Protein AF-A0A087N7E1-F1 (afdb_monomer_lite)

Structure (mmCIF, N/CA/C/O backbone):
data_AF-A0A087N7E1-F1
#
_entry.id   AF-A0A087N7E1-F1
#
loop_
_atom_site.group_PDB
_atom_site.id
_atom_site.type_symbol
_atom_site.label_atom_id
_atom_site.label_alt_id
_atom_site.label_comp_id
_atom_site.label_asym_id
_atom_site.label_entity_id
_atom_site.label_seq_id
_atom_site.pdbx_PDB_ins_code
_atom_site.Cartn_x
_atom_site.Cartn_y
_atom_site.Cartn_z
_atom_site.occupancy
_atom_site.B_iso_or_equiv
_atom_site.auth_seq_id
_atom_site.auth_comp_id
_atom_site.auth_asym_id
_atom_site.auth_atom_id
_atom_site.pdbx_PDB_model_num
ATOM 1 N N . MET A 1 1 ? 6.506 4.822 -1.820 1.00 81.94 1 MET A N 1
ATOM 2 C CA . MET A 1 1 ? 5.833 6.130 -1.961 1.00 81.94 1 MET A CA 1
ATOM 3 C C . MET A 1 1 ? 6.486 7.023 -3.008 1.00 81.94 1 MET A C 1
ATOM 5 O O . MET A 1 1 ? 5.778 7.411 -3.921 1.00 81.94 1 MET A O 1
ATOM 9 N N . ALA A 1 2 ? 7.801 7.293 -2.970 1.00 83.94 2 ALA A N 1
ATOM 10 C CA . ALA A 1 2 ? 8.457 8.156 -3.973 1.00 83.94 2 ALA A CA 1
ATOM 11 C C . ALA A 1 2 ? 8.200 7.734 -5.437 1.00 83.94 2 ALA A C 1
ATOM 13 O O . ALA A 1 2 ? 7.773 8.557 -6.239 1.00 83.94 2 ALA A O 1
ATOM 14 N N . ALA A 1 3 ? 8.357 6.446 -5.760 1.00 82.12 3 ALA A N 1
ATOM 15 C CA . ALA A 1 3 ? 8.061 5.921 -7.098 1.00 82.12 3 ALA A CA 1
ATOM 16 C C . ALA A 1 3 ? 6.577 6.067 -7.497 1.00 82.12 3 ALA A C 1
ATOM 18 O O . ALA A 1 3 ? 6.281 6.388 -8.640 1.00 82.12 3 ALA A O 1
ATOM 19 N N . ALA A 1 4 ? 5.644 5.909 -6.553 1.00 84.19 4 ALA A N 1
ATOM 20 C CA . ALA A 1 4 ? 4.205 6.009 -6.831 1.00 84.19 4 ALA A CA 1
ATOM 21 C C . ALA A 1 4 ? 3.813 7.458 -7.104 1.00 84.19 4 ALA A C 1
ATOM 23 O O . ALA A 1 4 ? 3.041 7.741 -8.012 1.00 84.19 4 ALA A O 1
ATOM 24 N N . LYS A 1 5 ? 4.417 8.381 -6.347 1.00 87.44 5 LYS A N 1
ATOM 25 C CA . LYS A 1 5 ? 4.300 9.818 -6.568 1.00 87.44 5 LYS A CA 1
ATOM 26 C C . LYS A 1 5 ? 4.860 10.217 -7.936 1.00 87.44 5 LYS A C 1
ATOM 28 O O . LYS A 1 5 ? 4.199 10.956 -8.651 1.00 87.44 5 LYS A O 1
ATOM 33 N N . ALA A 1 6 ? 6.035 9.705 -8.310 1.00 85.75 6 ALA A N 1
ATOM 34 C CA . ALA A 1 6 ? 6.633 9.956 -9.623 1.00 85.75 6 ALA A CA 1
ATOM 35 C C . ALA A 1 6 ? 5.778 9.401 -10.777 1.00 85.75 6 ALA A C 1
ATOM 37 O O . ALA A 1 6 ? 5.684 10.031 -11.822 1.00 85.75 6 ALA A O 1
ATOM 38 N N . ALA A 1 7 ? 5.106 8.268 -10.561 1.00 84.12 7 ALA A N 1
ATOM 39 C CA . ALA A 1 7 ? 4.153 7.683 -11.502 1.00 84.12 7 ALA A CA 1
ATOM 40 C C . ALA A 1 7 ? 2.768 8.370 -11.499 1.00 84.12 7 ALA A C 1
ATOM 42 O O . ALA A 1 7 ? 1.867 7.921 -12.201 1.00 84.12 7 ALA A O 1
ATOM 43 N N . GLY A 1 8 ? 2.564 9.424 -10.698 1.00 87.31 8 GLY A N 1
ATOM 44 C CA . GLY A 1 8 ? 1.292 10.150 -10.611 1.00 87.31 8 GLY A CA 1
ATOM 45 C C . GLY A 1 8 ? 0.165 9.406 -9.883 1.00 87.31 8 GLY A C 1
ATOM 46 O O . GLY A 1 8 ? -0.946 9.917 -9.807 1.00 87.31 8 GLY A O 1
ATOM 47 N N . LEU A 1 9 ? 0.435 8.237 -9.294 1.00 87.00 9 LEU A N 1
ATOM 48 C CA . LEU A 1 9 ? -0.580 7.362 -8.687 1.00 87.00 9 LEU A CA 1
ATOM 49 C C . LEU A 1 9 ? -1.191 7.918 -7.394 1.00 87.00 9 LEU A C 1
ATOM 51 O O . LEU A 1 9 ? -2.225 7.436 -6.948 1.00 87.00 9 LEU A O 1
ATOM 55 N N . LEU A 1 10 ? -0.538 8.906 -6.781 1.00 87.44 10 LEU A N 1
ATOM 56 C CA . LEU A 1 10 ? -0.989 9.552 -5.541 1.00 87.44 10 LEU A CA 1
ATOM 57 C C . LEU A 1 10 ? -1.605 10.937 -5.806 1.00 87.44 10 LEU A C 1
ATOM 59 O O . LEU A 1 10 ? -1.667 11.779 -4.916 1.00 87.44 10 LEU A O 1
ATOM 63 N N . SER A 1 11 ? -1.956 11.225 -7.062 1.00 86.00 11 SER A N 1
ATOM 64 C CA . SER A 1 11 ? -2.536 12.500 -7.492 1.00 86.00 11 SER A CA 1
ATOM 65 C C . SER A 1 11 ? -3.964 12.272 -7.974 1.00 86.00 11 SER A C 1
ATOM 67 O O . SER A 1 11 ? -4.209 11.366 -8.764 1.00 86.00 11 SER A O 1
ATOM 69 N N . GLY A 1 12 ? -4.910 13.087 -7.509 1.00 87.19 12 GLY A N 1
ATOM 70 C CA . GLY A 1 12 ? -6.323 12.955 -7.864 1.00 87.19 12 GLY A CA 1
ATOM 71 C C . GLY A 1 12 ? -7.247 13.077 -6.659 1.00 87.19 12 GLY A C 1
ATOM 72 O O . GLY A 1 12 ? -6.846 13.529 -5.587 1.00 87.19 12 GLY A O 1
ATOM 73 N N . THR A 1 13 ? -8.509 12.707 -6.855 1.00 90.31 13 THR A N 1
ATOM 74 C CA . THR A 1 13 ? -9.522 12.715 -5.801 1.00 90.31 13 THR A CA 1
ATOM 75 C C . THR A 1 13 ? -9.504 11.415 -5.006 1.00 90.31 13 THR A C 1
ATOM 77 O O . THR A 1 13 ? -9.359 10.320 -5.549 1.00 90.31 13 THR A O 1
ATOM 80 N N . ASN A 1 14 ? -9.702 11.535 -3.695 1.00 87.88 14 ASN A N 1
ATOM 81 C CA . ASN A 1 14 ? -9.776 10.380 -2.810 1.00 87.88 14 ASN A CA 1
ATOM 82 C C . ASN A 1 14 ? -11.127 9.668 -2.963 1.00 87.88 14 ASN A C 1
ATOM 84 O O . ASN A 1 14 ? -12.172 10.315 -3.030 1.00 87.88 14 ASN A O 1
ATOM 88 N N . SER A 1 15 ? -11.104 8.334 -2.959 1.00 90.88 15 SER A N 1
ATOM 89 C CA . SER A 1 15 ? -12.296 7.477 -2.918 1.00 90.88 15 SER A CA 1
ATOM 90 C C . SER A 1 15 ? -12.206 6.505 -1.742 1.00 90.88 15 SER A C 1
ATOM 92 O O . SER A 1 15 ? -11.119 6.045 -1.395 1.00 90.88 15 SER A O 1
ATOM 94 N N . ALA A 1 16 ? -13.340 6.190 -1.114 1.00 91.44 16 ALA A N 1
ATOM 95 C CA . ALA A 1 16 ? -13.377 5.243 -0.002 1.00 91.44 16 ALA A CA 1
ATOM 96 C C . ALA A 1 16 ? -13.235 3.795 -0.501 1.00 91.44 16 ALA A C 1
ATOM 98 O O . ALA A 1 16 ? -13.872 3.403 -1.478 1.00 91.44 16 ALA A O 1
ATOM 99 N N . VAL A 1 17 ? -12.448 2.988 0.212 1.00 87.94 17 VAL A N 1
ATOM 100 C CA . VAL A 1 17 ? -12.293 1.548 -0.040 1.00 87.94 17 VAL A CA 1
ATOM 101 C C . VAL A 1 17 ? -12.744 0.783 1.204 1.00 87.94 17 VAL A C 1
ATOM 103 O O . VAL A 1 17 ? -12.160 0.935 2.275 1.00 87.94 17 VAL A O 1
ATOM 106 N N . GLY A 1 18 ? -13.792 -0.034 1.070 1.00 91.88 18 GLY A N 1
ATOM 107 C CA . GLY A 1 18 ? -14.297 -0.903 2.137 1.00 91.88 18 GLY A CA 1
ATOM 108 C C . GLY A 1 18 ? -13.901 -2.362 1.909 1.00 91.88 18 GLY A C 1
ATOM 109 O O . GLY A 1 18 ? -14.183 -2.913 0.849 1.00 91.88 18 GLY A O 1
ATOM 110 N N . ALA A 1 19 ? -13.279 -3.003 2.901 1.00 88.75 19 ALA A N 1
ATOM 111 C CA . ALA A 1 19 ? -12.908 -4.418 2.843 1.00 88.75 19 ALA A CA 1
ATOM 112 C C . ALA A 1 19 ? -12.943 -5.072 4.233 1.00 88.75 19 ALA A C 1
ATOM 114 O O . ALA A 1 19 ? -12.669 -4.425 5.245 1.00 88.75 19 ALA A O 1
ATOM 115 N N . ARG A 1 20 ? -13.253 -6.373 4.287 1.00 95.38 20 ARG A N 1
ATOM 116 C CA . ARG A 1 20 ? -13.126 -7.189 5.504 1.00 95.38 20 ARG A CA 1
ATOM 117 C C . ARG A 1 20 ? -11.772 -7.883 5.500 1.00 95.38 20 ARG A C 1
ATOM 119 O O . ARG A 1 20 ? -11.482 -8.651 4.590 1.00 95.38 20 ARG A O 1
ATOM 126 N N . VAL A 1 21 ? -10.966 -7.621 6.523 1.00 93.94 21 VAL A N 1
ATOM 127 C CA . VAL A 1 21 ? -9.595 -8.131 6.628 1.00 93.94 21 VAL A CA 1
ATOM 128 C C . VAL A 1 21 ? -9.338 -8.594 8.066 1.00 93.94 21 VAL A C 1
ATOM 130 O O . VAL A 1 21 ? -9.813 -7.936 8.996 1.00 93.94 21 VAL A O 1
ATOM 133 N N . PRO A 1 22 ? -8.610 -9.705 8.290 1.00 97.31 22 PRO A N 1
ATOM 134 C CA . PRO A 1 22 ? -8.229 -10.127 9.634 1.00 97.31 22 PRO A CA 1
ATOM 135 C C . PRO A 1 22 ? -7.427 -9.047 10.368 1.00 97.31 22 PRO A C 1
ATOM 137 O O . PRO A 1 22 ? -6.487 -8.477 9.815 1.00 97.31 22 PRO A O 1
ATOM 140 N N . ARG A 1 23 ? -7.754 -8.806 11.641 1.00 96.00 23 ARG A N 1
ATOM 141 C CA . ARG A 1 23 ? -7.079 -7.789 12.462 1.00 96.00 23 ARG A CA 1
ATOM 142 C C . ARG A 1 23 ? -5.580 -8.054 12.621 1.00 96.00 23 ARG A C 1
ATOM 144 O O . ARG A 1 23 ? -4.789 -7.139 12.441 1.00 96.00 23 ARG A O 1
ATOM 151 N N . GLU A 1 24 ? -5.199 -9.309 12.853 1.00 97.75 24 GLU A N 1
ATOM 152 C CA . GLU A 1 24 ? -3.788 -9.707 12.980 1.00 97.75 24 GLU A CA 1
ATOM 153 C C . GLU A 1 24 ? -2.975 -9.334 11.730 1.00 97.75 24 GLU A C 1
ATOM 155 O O . GLU A 1 24 ? -1.834 -8.891 11.835 1.00 97.75 24 GLU A O 1
ATOM 160 N N . LEU A 1 25 ? -3.570 -9.447 10.535 1.00 96.38 25 LEU A N 1
ATOM 161 C CA . LEU A 1 25 ? -2.899 -9.059 9.295 1.00 96.38 25 LEU A CA 1
ATOM 162 C C . LEU A 1 25 ? -2.626 -7.551 9.262 1.00 96.38 25 LEU A C 1
ATOM 164 O O . LEU A 1 25 ? -1.531 -7.137 8.883 1.00 96.38 25 LEU A O 1
ATOM 168 N N . ILE A 1 26 ? -3.600 -6.743 9.687 1.00 95.56 26 ILE A N 1
ATOM 169 C CA . ILE A 1 26 ? -3.450 -5.287 9.778 1.00 95.56 26 ILE A CA 1
ATOM 170 C C . ILE A 1 26 ? -2.338 -4.948 10.771 1.00 95.56 26 ILE A C 1
ATOM 172 O O . ILE A 1 26 ? -1.424 -4.203 10.426 1.00 95.56 26 ILE A O 1
ATOM 176 N N . ASP A 1 27 ? -2.366 -5.528 11.969 1.00 97.00 27 ASP A N 1
ATOM 177 C CA . ASP A 1 27 ? -1.409 -5.216 13.033 1.00 97.00 27 ASP A CA 1
ATOM 178 C C . ASP A 1 27 ? 0.029 -5.581 12.623 1.00 97.00 27 ASP A C 1
ATOM 180 O O . ASP A 1 27 ? 0.952 -4.771 12.748 1.00 97.00 27 ASP A O 1
ATOM 184 N N . ARG A 1 28 ? 0.223 -6.758 12.014 1.00 97.44 28 ARG A N 1
ATOM 185 C CA . ARG A 1 28 ? 1.522 -7.174 11.461 1.00 97.44 28 ARG A CA 1
ATOM 186 C C . ARG A 1 28 ? 1.991 -6.268 10.327 1.00 97.44 28 ARG A C 1
ATOM 188 O O . ARG A 1 28 ? 3.176 -5.935 10.266 1.00 97.44 28 ARG A O 1
ATOM 195 N N . ALA A 1 29 ? 1.087 -5.858 9.439 1.00 96.12 29 ALA A N 1
ATOM 196 C CA . ALA A 1 29 ? 1.410 -4.963 8.334 1.00 96.12 29 ALA A CA 1
ATOM 197 C C . ALA A 1 29 ? 1.801 -3.56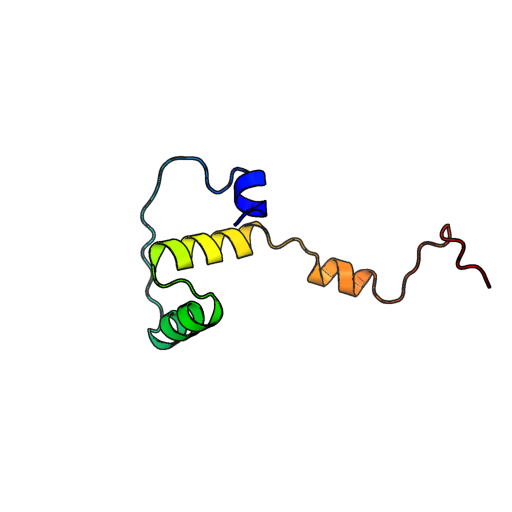2 8.831 1.00 96.12 29 ALA A C 1
ATOM 199 O O . ALA A 1 29 ? 2.765 -2.989 8.319 1.00 96.12 29 ALA A O 1
ATOM 200 N N . LYS A 1 30 ? 1.139 -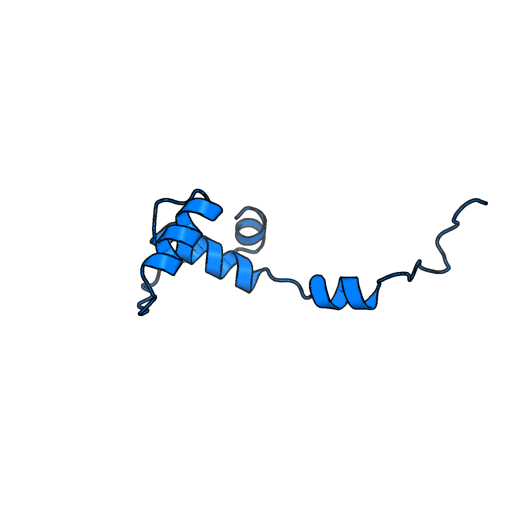3.043 9.872 1.00 97.00 30 LYS A N 1
ATOM 201 C CA . LYS A 1 30 ? 1.518 -1.784 10.534 1.00 97.00 30 LYS A CA 1
ATOM 202 C C . LYS A 1 30 ? 2.890 -1.882 11.187 1.00 97.00 30 LYS A C 1
ATOM 204 O O . LYS A 1 30 ? 3.739 -1.038 10.927 1.00 97.00 30 LYS A O 1
ATOM 209 N N . MET A 1 31 ? 3.151 -2.946 11.951 1.00 97.06 31 MET A N 1
ATOM 210 C CA . MET A 1 31 ? 4.465 -3.151 12.573 1.00 97.06 31 MET A CA 1
ATOM 211 C C . MET A 1 31 ? 5.588 -3.256 11.538 1.00 97.06 31 MET A C 1
ATOM 213 O O . MET A 1 31 ? 6.644 -2.657 11.713 1.00 97.06 31 MET A O 1
ATOM 217 N N . ARG A 1 32 ? 5.366 -3.989 10.440 1.00 96.25 32 ARG A N 1
ATOM 218 C CA . ARG A 1 32 ? 6.385 -4.177 9.397 1.00 96.25 32 ARG A CA 1
ATOM 219 C C . ARG A 1 32 ? 6.624 -2.925 8.557 1.00 96.25 32 ARG A C 1
ATOM 221 O O . ARG A 1 32 ? 7.751 -2.695 8.131 1.00 96.25 32 ARG A O 1
ATOM 228 N N . SER A 1 33 ? 5.574 -2.164 8.262 1.00 93.69 33 SER A N 1
ATOM 229 C CA . SER A 1 33 ? 5.678 -0.954 7.439 1.00 93.69 33 SER A CA 1
ATOM 230 C C . SER A 1 33 ? 6.066 0.290 8.243 1.00 93.69 33 SER A C 1
ATOM 232 O O . SER A 1 33 ? 6.541 1.256 7.652 1.00 93.69 33 SER A O 1
ATOM 234 N N . GLY A 1 34 ? 5.858 0.282 9.566 1.00 96.12 34 GLY A N 1
ATOM 235 C CA . GLY A 1 34 ? 5.970 1.461 10.429 1.00 96.12 34 GLY A CA 1
ATOM 236 C C . GLY A 1 34 ? 4.794 2.437 10.292 1.00 96.12 34 GLY A C 1
ATOM 237 O O . GLY A 1 34 ? 4.819 3.512 10.885 1.00 96.12 34 GLY A O 1
ATOM 238 N N . ILE A 1 35 ? 3.766 2.089 9.512 1.00 96.50 35 ILE A N 1
ATOM 239 C CA . ILE A 1 35 ? 2.625 2.960 9.229 1.00 96.50 35 ILE A CA 1
ATOM 240 C C . ILE A 1 35 ? 1.524 2.722 10.268 1.00 96.50 35 ILE A C 1
ATOM 242 O O . ILE A 1 35 ? 0.980 1.626 10.372 1.00 96.50 35 ILE A O 1
ATOM 246 N N . ALA A 1 36 ? 1.158 3.761 11.022 1.00 94.88 36 ALA A N 1
ATOM 247 C CA . ALA A 1 36 ? 0.103 3.679 12.037 1.00 94.88 36 ALA A CA 1
ATOM 248 C C . ALA A 1 36 ? -1.315 3.858 11.455 1.00 94.88 36 ALA A C 1
ATOM 250 O O . ALA A 1 36 ? -2.266 3.199 11.896 1.00 94.88 36 ALA A O 1
ATOM 251 N N . SER A 1 37 ? -1.457 4.739 10.460 1.00 95.19 37 SER A N 1
ATOM 252 C CA . SER A 1 37 ? -2.725 5.045 9.788 1.00 95.19 37 SER A CA 1
ATOM 253 C C . SER A 1 37 ? -3.151 3.881 8.896 1.00 95.19 37 SER A C 1
ATOM 255 O O . SER A 1 37 ? -2.391 3.402 8.059 1.00 95.19 37 SER A O 1
ATOM 257 N N . THR A 1 38 ? -4.384 3.403 9.070 1.00 93.00 38 THR A N 1
ATOM 258 C CA . THR A 1 38 ? -4.920 2.340 8.206 1.00 93.00 38 THR A CA 1
ATOM 259 C C . THR A 1 38 ? -5.085 2.836 6.769 1.00 93.00 38 THR A C 1
ATOM 261 O O . THR A 1 38 ? -4.827 2.076 5.842 1.00 93.00 38 THR A O 1
ATOM 264 N N . THR A 1 39 ? -5.458 4.103 6.576 1.00 93.75 39 THR A N 1
ATOM 265 C CA . THR A 1 39 ? -5.572 4.718 5.247 1.00 93.75 39 THR A CA 1
ATOM 266 C C . THR A 1 39 ? -4.221 4.730 4.539 1.00 93.75 39 THR A C 1
ATOM 268 O O . THR A 1 39 ? -4.112 4.216 3.431 1.00 93.75 39 THR A O 1
ATOM 271 N N . ASP A 1 40 ? -3.175 5.206 5.213 1.00 93.75 40 ASP A N 1
ATOM 272 C CA . ASP A 1 40 ? -1.821 5.291 4.654 1.00 93.75 40 ASP A CA 1
ATOM 273 C C . ASP A 1 40 ? -1.249 3.890 4.390 1.00 93.75 40 ASP A C 1
ATOM 275 O O . ASP A 1 40 ? -0.503 3.680 3.436 1.00 93.75 40 ASP A O 1
ATOM 279 N N . LEU A 1 41 ? -1.609 2.906 5.225 1.00 95.38 41 LEU A N 1
ATOM 280 C CA . LEU A 1 41 ? -1.219 1.512 5.028 1.00 95.38 41 LEU A CA 1
ATOM 281 C C . LEU A 1 41 ? -1.853 0.942 3.754 1.00 95.38 41 LEU A C 1
ATOM 283 O O . LEU A 1 41 ? -1.179 0.245 2.995 1.00 95.38 41 LEU A O 1
ATOM 287 N N . VAL A 1 42 ? -3.134 1.238 3.519 1.00 94.06 42 VAL A N 1
ATOM 288 C CA . VAL A 1 42 ? -3.850 0.830 2.304 1.00 94.06 42 VAL A CA 1
ATOM 289 C C . VAL A 1 42 ? -3.269 1.536 1.081 1.00 94.06 42 VAL A C 1
ATOM 291 O O . VAL A 1 42 ? -2.978 0.869 0.093 1.00 94.06 42 VAL A O 1
ATOM 294 N N . GLU A 1 43 ? -3.022 2.844 1.151 1.00 92.81 43 GLU A N 1
ATOM 295 C CA . GLU A 1 43 ? -2.390 3.604 0.067 1.00 92.81 43 GLU A CA 1
ATOM 296 C C . GLU A 1 43 ? -0.999 3.046 -0.264 1.00 92.81 43 GLU A C 1
ATOM 298 O O . GLU A 1 43 ? -0.688 2.792 -1.427 1.00 92.81 43 GLU A O 1
ATOM 303 N N . TYR A 1 44 ? -0.182 2.760 0.754 1.00 93.62 44 TYR A N 1
ATOM 304 C CA . TYR A 1 44 ? 1.119 2.116 0.590 1.00 93.62 44 TYR A CA 1
ATOM 305 C C . TYR A 1 44 ? 1.008 0.738 -0.070 1.00 93.62 44 TYR A C 1
ATOM 307 O O . TYR A 1 44 ? 1.790 0.432 -0.972 1.00 93.62 44 TYR A O 1
ATOM 315 N N . ALA A 1 45 ? 0.062 -0.096 0.368 1.00 93.12 45 ALA A N 1
ATOM 316 C CA . ALA A 1 45 ? -0.133 -1.435 -0.178 1.00 93.12 45 ALA A CA 1
ATOM 317 C C . ALA A 1 45 ? -0.581 -1.385 -1.646 1.00 93.12 45 ALA A C 1
ATOM 319 O O . ALA A 1 45 ? 0.000 -2.071 -2.484 1.00 93.12 45 ALA A O 1
ATOM 320 N N . LEU A 1 46 ? -1.548 -0.527 -1.977 1.00 92.31 46 LEU A N 1
ATOM 321 C CA . LEU A 1 46 ? -2.013 -0.324 -3.351 1.00 92.31 46 LEU A CA 1
ATOM 322 C C . LEU A 1 46 ? -0.904 0.242 -4.236 1.00 92.31 46 LEU A C 1
ATOM 324 O O . LEU A 1 46 ? -0.691 -0.253 -5.336 1.00 92.31 46 LEU A O 1
ATOM 328 N N . ALA A 1 47 ? -0.144 1.216 -3.736 1.00 91.19 47 ALA A N 1
ATOM 329 C CA . ALA A 1 47 ? 1.020 1.747 -4.429 1.00 91.19 47 ALA A CA 1
ATOM 330 C C . ALA A 1 47 ? 2.072 0.661 -4.683 1.00 91.19 47 ALA A C 1
ATOM 332 O O . ALA A 1 47 ? 2.689 0.649 -5.741 1.00 91.19 47 ALA A O 1
ATOM 333 N N . LYS A 1 48 ? 2.295 -0.251 -3.731 1.00 89.12 48 LYS A N 1
ATOM 334 C CA . LYS A 1 48 ? 3.223 -1.374 -3.903 1.00 89.12 48 LYS A CA 1
ATOM 335 C C . LYS A 1 48 ? 2.763 -2.335 -4.991 1.00 89.12 48 LYS A C 1
ATOM 337 O O . LYS A 1 48 ? 3.586 -2.666 -5.828 1.00 89.12 48 LYS A O 1
ATOM 342 N N . VAL A 1 49 ? 1.487 -2.714 -5.004 1.00 88.75 49 VAL A N 1
ATOM 343 C CA . VAL A 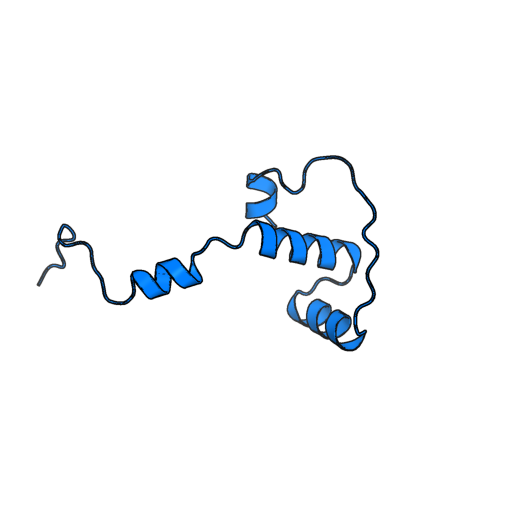1 49 ? 0.917 -3.610 -6.024 1.00 88.75 49 VAL A CA 1
ATOM 344 C C . VAL A 1 49 ? 0.885 -2.939 -7.400 1.00 88.75 49 VAL A C 1
ATOM 346 O O . VAL A 1 49 ? 1.260 -3.545 -8.392 1.00 88.75 49 VAL A O 1
ATOM 349 N N . ALA A 1 50 ? 0.497 -1.665 -7.480 1.00 88.31 50 ALA A N 1
ATOM 350 C CA . ALA A 1 50 ? 0.452 -0.925 -8.743 1.00 88.31 50 ALA A CA 1
ATOM 351 C C . ALA A 1 50 ? 1.844 -0.662 -9.343 1.00 88.31 50 ALA A C 1
ATOM 353 O O . ALA A 1 50 ? 1.972 -0.464 -10.548 1.00 88.31 50 ALA A O 1
ATOM 354 N N . LEU A 1 51 ? 2.879 -0.627 -8.499 1.00 83.19 51 LEU A N 1
ATOM 355 C CA . LEU A 1 51 ? 4.275 -0.460 -8.903 1.00 83.19 51 LEU A CA 1
ATOM 356 C C . LEU A 1 51 ? 5.059 -1.766 -8.954 1.00 83.19 51 LEU A C 1
ATOM 358 O O . LEU A 1 51 ? 6.264 -1.706 -9.213 1.00 83.19 51 LEU A O 1
ATOM 362 N N . GLU A 1 52 ? 4.453 -2.907 -8.625 1.00 77.00 52 GLU A N 1
ATOM 363 C CA . GLU A 1 52 ? 5.120 -4.187 -8.814 1.00 77.00 52 GLU A CA 1
ATOM 364 C C . GLU A 1 52 ? 5.411 -4.323 -10.308 1.00 77.00 52 GLU A C 1
ATOM 366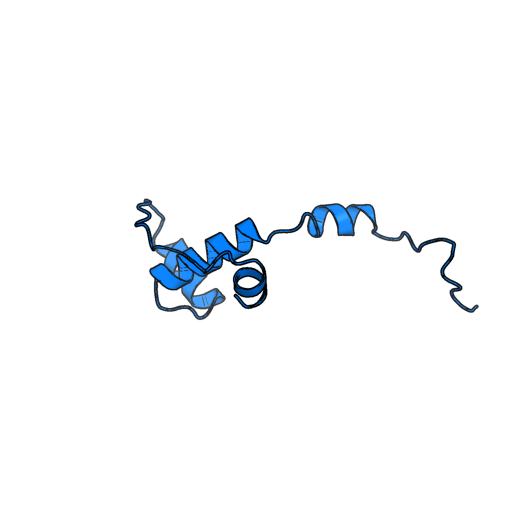 O O . GLU A 1 52 ? 4.553 -4.645 -11.120 1.00 77.00 52 GLU A O 1
ATOM 371 N N . ASP A 1 53 ? 6.648 -3.997 -10.674 1.00 63.31 53 ASP A N 1
ATOM 372 C CA . ASP A 1 53 ? 7.225 -4.409 -11.936 1.00 63.31 53 ASP A CA 1
ATOM 373 C C . ASP A 1 53 ? 7.344 -5.934 -11.883 1.00 63.31 53 ASP A C 1
ATOM 375 O O . ASP A 1 53 ? 7.576 -6.520 -10.816 1.00 63.31 53 ASP A O 1
ATOM 379 N N . ASP A 1 54 ? 7.318 -6.579 -13.045 1.00 65.25 54 ASP A N 1
ATOM 380 C CA . ASP A 1 54 ? 7.635 -7.998 -13.220 1.00 65.25 54 ASP A CA 1
ATOM 381 C C . ASP A 1 54 ? 9.088 -8.313 -12.817 1.00 65.25 54 ASP A C 1
ATOM 383 O O . ASP A 1 54 ? 9.640 -9.332 -13.216 1.00 65.25 54 ASP A O 1
ATOM 387 N N . PHE A 1 55 ? 9.759 -7.451 -12.052 1.00 63.59 55 PHE A N 1
ATOM 388 C CA . PHE A 1 55 ? 11.139 -7.550 -11.630 1.00 63.59 55 PHE A CA 1
ATOM 389 C C . PHE A 1 55 ? 11.462 -8.930 -11.070 1.00 63.59 55 PHE A C 1
ATOM 391 O O . PHE A 1 55 ? 12.491 -9.477 -11.434 1.00 63.59 55 PHE A O 1
ATOM 398 N N . GLY A 1 56 ? 10.587 -9.546 -10.268 1.00 64.94 56 GLY A N 1
ATOM 399 C CA . GLY A 1 56 ? 10.787 -10.923 -9.804 1.00 64.94 56 GLY A CA 1
ATOM 400 C C . GLY A 1 56 ? 10.906 -11.919 -10.965 1.00 64.94 56 GLY A C 1
ATOM 401 O O . GLY A 1 56 ? 11.905 -12.629 -11.084 1.00 64.94 56 GLY A O 1
ATOM 402 N N . ALA A 1 57 ? 9.931 -11.920 -11.874 1.00 71.56 57 ALA A N 1
ATOM 403 C CA . ALA A 1 57 ? 9.934 -12.782 -13.055 1.00 71.56 57 ALA A CA 1
ATOM 404 C C . ALA A 1 57 ? 11.084 -12.446 -14.026 1.00 71.56 57 ALA A C 1
ATOM 406 O O . ALA A 1 57 ? 11.748 -13.339 -14.553 1.00 71.56 57 ALA A O 1
ATOM 407 N N . ARG A 1 58 ? 11.373 -11.159 -14.234 1.00 69.25 58 ARG A N 1
ATOM 408 C CA . ARG A 1 58 ? 12.450 -10.636 -15.086 1.00 69.25 58 ARG A CA 1
ATOM 409 C C . ARG A 1 58 ? 13.829 -10.971 -14.526 1.00 69.25 58 ARG A C 1
ATOM 411 O O . ARG A 1 58 ? 14.708 -11.349 -15.294 1.00 69.25 58 ARG A O 1
ATOM 418 N N . LEU A 1 59 ? 14.022 -10.844 -13.215 1.00 72.75 59 LEU A N 1
ATOM 419 C CA . LEU A 1 59 ? 15.268 -11.154 -12.519 1.00 72.75 59 LEU A CA 1
ATOM 420 C C . LEU A 1 59 ? 15.531 -12.654 -12.560 1.00 72.75 59 LEU A C 1
ATOM 422 O O . LEU A 1 59 ? 16.636 -13.060 -12.903 1.00 72.75 59 LEU A O 1
ATOM 426 N N . VAL A 1 60 ? 14.513 -13.478 -12.291 1.00 77.50 60 VAL A N 1
ATOM 427 C CA . VAL A 1 60 ? 14.617 -14.935 -12.443 1.00 77.50 60 VAL A CA 1
ATOM 428 C C . VAL A 1 60 ? 14.955 -15.299 -13.889 1.00 77.50 60 VAL A C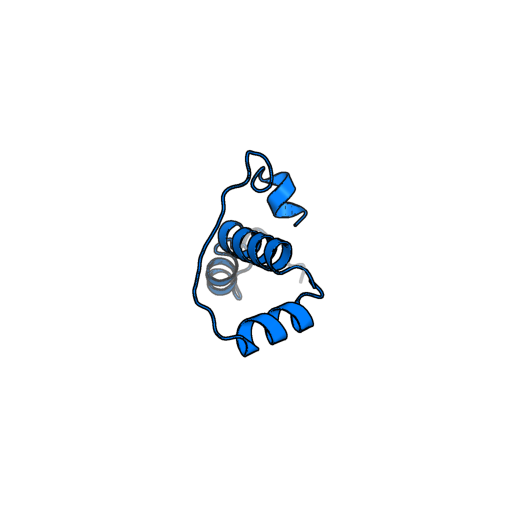 1
ATOM 430 O O . VAL A 1 60 ? 15.881 -16.075 -14.112 1.00 77.50 60 VAL A O 1
ATOM 433 N N . ARG A 1 61 ? 14.293 -14.682 -14.877 1.00 75.38 61 ARG A N 1
ATOM 434 C CA . ARG A 1 61 ? 14.578 -14.901 -16.305 1.00 75.38 61 ARG A CA 1
ATOM 435 C C . ARG A 1 61 ? 15.993 -14.476 -16.717 1.00 75.38 61 ARG A C 1
ATOM 437 O O . ARG A 1 61 ? 16.527 -15.030 -17.669 1.00 75.38 61 ARG A O 1
ATOM 444 N N . ARG A 1 62 ? 16.591 -13.498 -16.031 1.00 67.62 62 ARG A N 1
ATOM 445 C CA . ARG A 1 62 ? 17.954 -12.995 -16.286 1.00 67.62 62 ARG A CA 1
ATOM 446 C C . ARG A 1 62 ? 19.017 -13.606 -15.364 1.00 67.62 62 ARG A C 1
ATOM 448 O O . ARG A 1 62 ? 20.188 -13.246 -15.470 1.00 67.62 62 ARG A O 1
ATOM 455 N N . LYS A 1 63 ? 18.650 -14.521 -14.460 1.00 72.50 63 LYS A N 1
ATOM 456 C CA . LYS A 1 63 ? 19.581 -15.142 -13.509 1.00 72.50 63 LYS A CA 1
ATOM 457 C C . LYS A 1 63 ? 20.700 -15.867 -14.265 1.00 72.50 63 LYS A C 1
ATOM 459 O O . LYS A 1 63 ? 20.436 -16.773 -15.046 1.00 72.50 63 LYS A O 1
ATOM 464 N N . GLY A 1 64 ? 21.950 -15.472 -14.018 1.00 67.06 64 GLY A N 1
ATOM 465 C CA . GLY A 1 64 ? 23.131 -16.084 -14.639 1.00 67.06 64 GLY A CA 1
ATOM 466 C C . GLY A 1 64 ? 23.348 -15.727 -16.113 1.00 67.06 64 GLY A C 1
ATOM 467 O O . GLY A 1 64 ? 24.212 -16.317 -16.747 1.00 67.06 64 GLY A O 1
ATOM 468 N N . THR A 1 65 ? 22.587 -14.775 -16.665 1.00 67.44 65 THR A N 1
ATOM 469 C CA . THR A 1 65 ? 22.800 -14.280 -18.030 1.00 67.44 65 THR A CA 1
ATOM 470 C C . THR A 1 65 ? 23.488 -12.924 -17.967 1.00 67.44 65 THR A C 1
ATOM 472 O O . THR A 1 65 ? 22.909 -11.958 -17.470 1.00 67.44 65 THR A O 1
ATOM 475 N N . ILE A 1 66 ? 24.714 -12.845 -18.476 1.00 70.12 66 ILE A N 1
ATOM 476 C CA . ILE A 1 66 ? 25.405 -11.578 -18.713 1.00 70.12 66 ILE A CA 1
ATOM 477 C C . ILE A 1 66 ? 25.309 -11.312 -20.221 1.00 70.12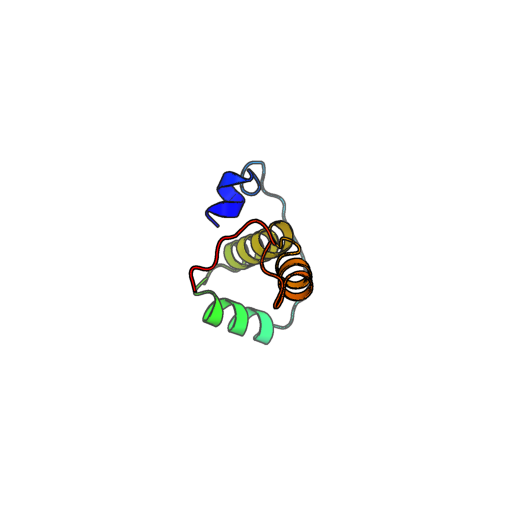 66 ILE A C 1
ATOM 479 O O . ILE A 1 66 ? 25.599 -12.223 -20.999 1.00 70.12 66 ILE A O 1
ATOM 483 N N . PRO A 1 67 ? 24.837 -10.129 -20.651 1.00 73.56 67 PRO A N 1
ATOM 484 C CA . PRO A 1 67 ? 24.856 -9.744 -22.057 1.00 73.56 67 PRO A CA 1
ATOM 485 C C . PRO A 1 67 ? 26.247 -9.957 -22.672 1.00 73.56 67 PRO A C 1
ATOM 487 O O . PRO A 1 67 ? 27.258 -9.607 -22.064 1.00 73.56 67 PRO A O 1
ATOM 490 N N . ALA A 1 68 ? 26.298 -10.582 -23.852 1.00 71.56 68 ALA A N 1
ATOM 491 C CA . ALA A 1 68 ? 27.549 -11.005 -24.495 1.00 71.56 68 ALA A CA 1
ATOM 492 C C . ALA A 1 68 ? 28.455 -9.829 -24.914 1.00 71.56 68 ALA A C 1
ATOM 494 O O . ALA A 1 68 ? 29.628 -10.025 -25.213 1.00 71.56 68 ALA A O 1
ATOM 495 N N . ASP A 1 69 ? 27.904 -8.619 -24.937 1.00 80.19 69 ASP A N 1
ATOM 496 C CA . ASP A 1 69 ? 28.572 -7.349 -25.209 1.00 80.19 69 ASP A CA 1
ATOM 497 C C . ASP A 1 69 ? 29.241 -6.731 -23.968 1.00 80.19 69 ASP A C 1
ATOM 499 O O . ASP A 1 69 ? 29.951 -5.732 -24.086 1.00 80.19 69 ASP A O 1
ATOM 503 N N . ILE A 1 70 ? 29.068 -7.321 -22.781 1.00 75.62 70 ILE A N 1
ATOM 504 C CA . ILE A 1 70 ? 29.782 -6.898 -21.575 1.00 75.62 70 ILE A CA 1
ATOM 505 C C . ILE A 1 70 ? 31.148 -7.577 -21.548 1.00 75.62 70 ILE A C 1
ATOM 507 O O . ILE A 1 70 ? 31.269 -8.774 -21.286 1.00 75.62 70 ILE A O 1
ATOM 511 N N . ALA A 1 71 ? 32.195 -6.782 -21.768 1.00 74.56 71 ALA A N 1
ATOM 512 C CA . ALA A 1 71 ? 33.572 -7.200 -21.560 1.00 74.56 71 ALA A CA 1
ATOM 513 C C . ALA A 1 71 ? 33.829 -7.400 -20.058 1.00 74.56 71 ALA A C 1
ATOM 515 O O . ALA A 1 71 ? 34.196 -6.474 -19.332 1.00 74.56 71 ALA A O 1
ATOM 516 N N . LEU A 1 72 ? 33.613 -8.622 -19.579 1.00 73.00 72 LEU A N 1
ATOM 517 C CA . LEU A 1 72 ? 34.103 -9.061 -18.279 1.00 73.00 72 LEU A CA 1
ATOM 518 C C . LEU A 1 72 ? 35.600 -9.287 -18.444 1.00 73.00 72 LEU A C 1
ATOM 520 O O . LEU A 1 72 ? 36.010 -10.351 -18.895 1.00 73.00 72 LEU A O 1
ATOM 524 N N . GLY A 1 73 ? 36.391 -8.248 -18.179 1.00 67.38 73 GLY A N 1
ATOM 525 C CA . GLY A 1 73 ? 37.846 -8.331 -18.235 1.00 67.38 73 GLY A CA 1
ATOM 526 C C . GLY A 1 73 ? 38.343 -9.510 -17.401 1.00 67.38 73 GLY A C 1
ATOM 527 O O . GLY A 1 73 ? 38.294 -9.461 -16.171 1.00 67.38 73 GLY A O 1
ATOM 528 N N . ILE A 1 74 ? 38.783 -10.555 -18.097 1.00 58.34 74 ILE A N 1
ATOM 529 C CA . ILE A 1 74 ? 39.681 -11.602 -17.614 1.00 58.34 74 ILE A CA 1
ATOM 530 C C . ILE A 1 74 ? 40.995 -11.479 -18.374 1.00 58.34 74 ILE A C 1
ATOM 532 O O . ILE A 1 74 ? 40.944 -11.106 -19.570 1.00 58.34 74 ILE A O 1
#

Foldseek 3Di:
DVVCVVVVVPPDDDDDDDDDDDPVVQVVLCVVVVPPDPVVSVVVVVSCVVPPDCCVVVCVVCVPPDPPPDPPDD

Sequence (74 aa):
MAAAKAAGLLSGTNSAVGARVPRELIDRAKMRSGIASTTDLVEYALAKVALEDDFGARLVRRKGTIPADIALGI

Radius of gyration: 18.41 Å; chains: 1; bounding box: 54×29×38 Å

Secondary structure (DSSP, 8-state):
-HHHHHTTTT-S----------HHHHHHHHHHH----HHHHHHHHHHHHHT--THHHHHHHHTT---TTS----

pLDDT: mean 84.93, std 10.86, range [58.34, 97.75]